Protein AF-A0A1Q4BZI1-F1 (afdb_monomer_lite)

Secondary structure (DSSP, 8-state):
-HHHH-GGG-GGG--HHHHHHHHHHHHHHHHHTT-HHHHHHHHTTPPEEEEEEEEEETTEEEEEEEEEEETTTEEEEEEPSPEEEE-TTSSEEEESS-EEEE-PBPPHHHHHHHHHHHHHTTS-S---------

Sequence (134 aa):
MLTKTFPFLDARNITPDFAARLQMLADDCAKLAHDDAFVTDRLTTAPVLDLYVPLVTPIGLHLVGQVTGHPRLGSRTIVTSQLWFADPGGMWVRTLSRFYALGRPGDDHDRILTSAMMTFDERDDDDGWPENGD

pLDDT: mean 83.99, std 17.25, range [37.78, 97.75]

Radius of gyration: 18.67 Å; chains: 1; bounding box: 47×36×59 Å

Foldseek 3Di:
DVCVVPVVPDPVPDDPVLVVLQVVVVVVVVCVVPDPVVVVVQAVQAWAFEQWDWAQDPQGIWIWGWTDNDPPPHTDTDIAAHWDDADPVRQWTDHSHGIYGYDYHHDVVVHVVSVVVVVVVPDDPDDPDDPDDD

Structure (mmCIF, N/CA/C/O backbone):
data_AF-A0A1Q4BZI1-F1
#
_entry.id   AF-A0A1Q4BZI1-F1
#
loop_
_atom_site.group_PDB
_atom_site.id
_atom_site.type_symbol
_atom_site.label_atom_id
_atom_site.label_alt_id
_atom_site.label_comp_id
_atom_site.label_asym_id
_atom_site.label_entity_id
_atom_site.label_seq_id
_atom_site.pdbx_PDB_ins_code
_atom_site.Cartn_x
_atom_site.Cartn_y
_atom_site.Cartn_z
_atom_site.occupancy
_atom_site.B_iso_or_equiv
_atom_site.auth_seq_id
_atom_site.auth_comp_id
_atom_site.auth_asym_id
_atom_site.auth_atom_id
_atom_site.pdbx_PDB_model_num
ATOM 1 N N . MET A 1 1 ? 14.581 19.869 -15.071 1.00 81.19 1 MET A N 1
ATOM 2 C CA . MET A 1 1 ? 13.272 20.347 -14.562 1.00 81.19 1 MET A CA 1
ATOM 3 C C . MET A 1 1 ? 12.651 19.197 -13.794 1.00 81.19 1 MET A C 1
ATOM 5 O O . MET A 1 1 ? 12.537 18.128 -14.374 1.00 81.19 1 MET A O 1
ATOM 9 N N . LEU A 1 2 ? 12.319 19.392 -12.516 1.00 88.75 2 LEU A N 1
ATOM 10 C CA . LEU A 1 2 ? 11.980 18.311 -11.578 1.00 88.75 2 LEU A CA 1
ATOM 11 C C . LEU A 1 2 ? 10.877 17.367 -12.094 1.00 88.75 2 LEU A C 1
ATOM 13 O O . LEU A 1 2 ? 11.033 16.155 -12.041 1.00 88.75 2 LEU A O 1
ATOM 17 N N . THR A 1 3 ? 9.818 17.913 -12.693 1.00 91.88 3 THR A N 1
ATOM 18 C CA . THR A 1 3 ? 8.693 17.138 -13.244 1.00 91.88 3 THR A CA 1
ATOM 19 C C . THR A 1 3 ? 9.015 16.368 -14.530 1.00 91.88 3 THR A C 1
ATOM 21 O O . THR A 1 3 ? 8.225 15.524 -14.932 1.00 91.88 3 THR A O 1
ATOM 24 N N . LYS A 1 4 ? 10.162 16.619 -15.184 1.00 87.12 4 LYS A N 1
ATOM 25 C CA . LYS A 1 4 ? 10.635 15.789 -16.310 1.00 87.12 4 LYS A CA 1
ATOM 26 C C . LYS A 1 4 ? 11.278 14.494 -15.816 1.00 87.12 4 LYS A C 1
ATOM 28 O O . LYS A 1 4 ? 11.054 13.450 -16.406 1.00 87.12 4 LYS A O 1
ATOM 33 N N . THR A 1 5 ? 12.056 14.583 -14.739 1.00 88.06 5 THR A N 1
ATOM 34 C CA . THR A 1 5 ? 12.703 13.429 -14.095 1.00 88.06 5 THR A CA 1
ATOM 35 C C . THR A 1 5 ? 11.707 12.641 -13.244 1.00 88.06 5 THR A C 1
ATOM 37 O O . THR A 1 5 ? 11.798 11.425 -13.150 1.00 88.06 5 THR A O 1
ATOM 40 N N . PHE A 1 6 ? 10.710 13.324 -12.673 1.00 87.88 6 PHE A N 1
ATOM 41 C CA . PHE A 1 6 ? 9.687 12.727 -11.817 1.00 87.88 6 PHE A CA 1
ATOM 42 C C . PHE A 1 6 ? 8.279 13.113 -12.297 1.00 87.88 6 PHE A C 1
ATOM 44 O O . PHE A 1 6 ? 7.650 14.008 -11.722 1.00 87.88 6 PHE A O 1
ATOM 51 N N . PRO A 1 7 ? 7.754 12.461 -13.353 1.00 85.38 7 PRO A N 1
ATOM 52 C CA . PRO A 1 7 ? 6.462 12.816 -13.951 1.00 85.38 7 PRO A CA 1
ATOM 53 C C . PRO A 1 7 ? 5.271 12.723 -12.991 1.00 85.38 7 PRO A C 1
ATOM 55 O O . PRO A 1 7 ? 4.271 13.416 -13.173 1.00 85.38 7 PRO A O 1
ATOM 58 N N . PHE A 1 8 ? 5.372 11.908 -11.939 1.00 84.75 8 PHE A N 1
ATOM 59 C CA . PHE A 1 8 ? 4.343 11.798 -10.901 1.00 84.75 8 PHE A CA 1
ATOM 60 C C . PHE A 1 8 ? 4.164 13.085 -10.074 1.00 84.75 8 PHE A C 1
ATOM 62 O O . PHE A 1 8 ? 3.134 13.242 -9.425 1.00 84.75 8 PHE A O 1
ATOM 69 N N . LEU A 1 9 ? 5.132 14.011 -10.103 1.00 88.50 9 LEU A N 1
ATOM 70 C CA . LEU A 1 9 ? 5.029 15.329 -9.462 1.00 88.50 9 LEU A CA 1
ATOM 71 C C . LEU A 1 9 ? 4.324 16.372 -10.339 1.00 88.50 9 LEU A C 1
ATOM 73 O O . LEU A 1 9 ? 4.065 17.486 -9.886 1.00 88.50 9 LEU A O 1
ATOM 77 N N . ASP A 1 10 ? 4.055 16.063 -11.607 1.00 91.50 10 ASP A N 1
ATOM 78 C CA . ASP A 1 10 ? 3.397 17.005 -12.503 1.00 91.50 10 ASP A CA 1
ATOM 79 C C . ASP A 1 10 ? 1.911 17.128 -12.152 1.00 91.50 10 ASP A C 1
ATOM 81 O O . ASP A 1 10 ? 1.134 16.189 -12.328 1.00 91.50 10 ASP A O 1
ATOM 85 N N . ALA A 1 11 ? 1.495 18.313 -11.699 1.00 91.50 11 ALA A N 1
ATOM 86 C CA . ALA A 1 11 ? 0.109 18.584 -11.324 1.00 91.50 11 ALA A CA 1
ATOM 87 C C . ALA A 1 11 ? -0.888 18.349 -12.474 1.00 91.50 11 ALA A C 1
ATOM 89 O O . ALA A 1 11 ? -2.066 18.101 -12.228 1.00 91.50 11 ALA A O 1
ATOM 90 N N . ARG A 1 12 ? -0.431 18.372 -13.733 1.00 91.88 12 ARG A N 1
ATOM 91 C CA . ARG A 1 12 ? -1.268 18.061 -14.902 1.00 91.88 12 ARG A CA 1
ATOM 92 C C . ARG A 1 12 ? -1.675 16.587 -14.970 1.00 91.88 12 ARG A C 1
ATOM 94 O O . ARG A 1 12 ? -2.655 16.269 -15.634 1.00 91.88 12 ARG A O 1
ATOM 101 N N . ASN A 1 13 ? -0.962 15.707 -14.267 1.00 87.69 13 ASN A N 1
ATOM 102 C CA . ASN A 1 13 ? -1.288 14.285 -14.156 1.00 87.69 13 ASN A CA 1
ATOM 103 C C . ASN A 1 13 ? -2.289 13.991 -13.024 1.00 87.69 13 ASN A C 1
ATOM 105 O O . ASN A 1 13 ? -2.695 12.841 -12.847 1.00 87.69 13 ASN A O 1
ATOM 109 N N . ILE A 1 14 ? -2.716 15.005 -12.260 1.00 90.69 14 ILE A N 1
ATOM 110 C CA . ILE A 1 14 ? -3.745 14.845 -11.230 1.00 90.69 14 ILE A CA 1
ATOM 111 C C . ILE A 1 14 ? -5.102 14.696 -11.918 1.00 90.69 14 ILE A C 1
ATOM 113 O O . ILE A 1 14 ? -5.651 15.642 -12.480 1.00 90.69 14 ILE A O 1
ATOM 117 N N . THR A 1 15 ? -5.657 13.490 -11.850 1.00 93.31 15 THR A N 1
ATOM 118 C CA . THR A 1 15 ? -6.978 13.174 -12.399 1.00 93.31 15 THR A CA 1
ATOM 119 C C . THR A 1 15 ? -8.045 13.147 -11.298 1.00 93.31 15 THR A C 1
ATOM 121 O O . THR A 1 15 ? -7.719 12.915 -10.129 1.00 93.31 15 THR A O 1
ATOM 124 N N . PRO A 1 16 ? -9.339 13.313 -11.639 1.00 95.12 16 PRO A N 1
ATOM 125 C CA . PRO A 1 16 ? -10.426 13.160 -10.670 1.00 95.12 16 PRO A CA 1
ATOM 126 C C . PRO A 1 16 ? -10.439 11.789 -9.975 1.00 95.12 16 PRO A C 1
ATOM 128 O O . PRO A 1 16 ? -10.708 11.707 -8.781 1.00 95.12 16 PRO A O 1
ATOM 131 N N . ASP A 1 17 ? -10.098 10.716 -10.696 1.00 93.44 17 ASP A N 1
ATOM 132 C CA . ASP A 1 17 ? -10.007 9.357 -10.142 1.00 93.44 17 ASP A CA 1
ATOM 133 C C . ASP A 1 17 ? -8.839 9.218 -9.149 1.00 93.44 17 ASP A C 1
ATOM 135 O O . ASP A 1 17 ? -8.984 8.582 -8.105 1.00 93.44 17 ASP A O 1
ATOM 139 N N . PHE A 1 18 ? -7.702 9.870 -9.413 1.00 91.81 18 PHE A N 1
ATOM 140 C CA . PHE A 1 18 ? -6.595 9.925 -8.458 1.00 91.81 18 PHE A CA 1
ATOM 141 C C . PHE A 1 18 ? -6.983 10.682 -7.180 1.00 91.81 18 PHE A C 1
ATOM 143 O O . PHE A 1 18 ? -6.775 10.170 -6.079 1.00 91.81 18 PHE A O 1
ATOM 150 N N . ALA A 1 19 ? -7.619 11.850 -7.315 1.00 93.94 19 ALA A N 1
ATOM 151 C CA . ALA A 1 19 ? -8.113 12.627 -6.179 1.00 93.94 19 ALA A CA 1
ATOM 152 C C . ALA A 1 19 ? -9.151 11.849 -5.349 1.00 93.94 19 ALA A C 1
ATOM 154 O O . ALA A 1 19 ? -9.068 11.823 -4.122 1.00 93.94 19 ALA A O 1
ATOM 155 N N . ALA A 1 20 ? -10.078 11.145 -6.004 1.00 95.69 20 ALA A N 1
ATOM 156 C CA . ALA A 1 20 ? -11.066 10.309 -5.326 1.00 95.69 20 ALA A CA 1
ATOM 157 C C . ALA A 1 20 ? -10.409 9.188 -4.503 1.00 95.69 20 ALA A C 1
ATOM 159 O O . ALA A 1 20 ? -10.810 8.936 -3.368 1.00 95.69 20 ALA A O 1
ATOM 160 N N . ARG A 1 21 ? -9.359 8.544 -5.027 1.00 95.12 21 ARG A N 1
ATOM 161 C CA . ARG A 1 21 ? -8.618 7.508 -4.286 1.00 95.12 21 ARG A CA 1
ATOM 162 C C . ARG A 1 21 ? -7.872 8.066 -3.078 1.00 95.12 21 ARG A C 1
ATOM 164 O O . ARG A 1 21 ? -7.819 7.392 -2.054 1.00 95.12 21 ARG A O 1
ATOM 171 N N . LEU A 1 22 ? -7.324 9.278 -3.180 1.00 95.38 22 LEU A N 1
ATOM 172 C CA . LEU A 1 22 ? -6.711 9.967 -2.040 1.00 95.38 22 LEU A CA 1
ATOM 173 C C . LEU A 1 22 ? -7.746 10.284 -0.956 1.00 95.38 22 LEU A C 1
ATOM 175 O O . LEU A 1 22 ? -7.473 10.053 0.218 1.00 95.38 22 LEU A O 1
ATOM 179 N N . GLN A 1 23 ? -8.945 10.730 -1.339 1.00 96.94 23 GLN A N 1
ATOM 180 C CA . GLN A 1 23 ? -10.031 10.949 -0.382 1.00 96.94 23 GLN A CA 1
ATOM 181 C C . GLN A 1 23 ? -10.437 9.641 0.309 1.00 96.94 23 GLN A C 1
ATOM 183 O O . GLN A 1 23 ? -10.506 9.593 1.531 1.00 96.94 23 GLN A O 1
ATOM 188 N N . MET A 1 24 ? -10.607 8.551 -0.448 1.00 95.75 24 MET A N 1
ATOM 189 C CA . MET A 1 24 ? -10.901 7.234 0.132 1.00 95.75 24 MET A CA 1
ATOM 190 C C . MET A 1 24 ? -9.808 6.765 1.099 1.00 95.75 24 MET A C 1
ATOM 192 O O . MET A 1 24 ? -10.110 6.162 2.123 1.00 95.75 24 MET A O 1
ATOM 196 N N . LEU A 1 25 ? -8.537 7.023 0.783 1.00 96.44 25 LEU A N 1
ATOM 197 C CA . LEU A 1 25 ? -7.425 6.703 1.676 1.00 96.44 25 LEU A CA 1
ATOM 198 C C . LEU A 1 25 ? -7.490 7.519 2.976 1.00 96.44 25 LEU A C 1
ATOM 200 O O . LEU A 1 25 ? -7.254 6.966 4.049 1.00 96.44 25 LEU A O 1
ATOM 204 N N . ALA A 1 26 ? -7.814 8.810 2.888 1.00 96.12 26 ALA A N 1
ATOM 205 C CA . ALA A 1 26 ? -7.988 9.669 4.056 1.00 96.12 26 ALA A CA 1
ATOM 206 C C . ALA A 1 26 ? -9.169 9.210 4.930 1.00 96.12 26 ALA A C 1
ATOM 208 O O . ALA A 1 26 ? -9.038 9.138 6.151 1.00 96.12 26 ALA A O 1
ATOM 209 N N . ASP A 1 27 ? -10.285 8.825 4.311 1.00 95.12 27 ASP A N 1
ATOM 210 C CA . ASP A 1 27 ? -11.456 8.298 5.017 1.00 95.12 27 ASP A CA 1
ATOM 211 C C . ASP A 1 27 ? -11.141 6.963 5.713 1.00 95.12 27 ASP A C 1
ATOM 213 O O . ASP A 1 27 ? -11.547 6.742 6.855 1.00 95.12 27 ASP A O 1
ATOM 217 N N . ASP A 1 28 ? -10.395 6.076 5.046 1.00 94.69 28 ASP A N 1
ATOM 218 C CA . ASP A 1 28 ? -9.926 4.821 5.637 1.00 94.69 28 ASP A CA 1
ATOM 219 C C . ASP A 1 28 ? -8.991 5.091 6.831 1.00 94.69 28 ASP A C 1
ATOM 221 O O . ASP A 1 28 ? -9.131 4.446 7.866 1.00 94.69 28 ASP A O 1
ATOM 225 N N . CYS A 1 29 ? -8.085 6.073 6.728 1.00 93.19 29 CYS A N 1
ATOM 226 C CA . CYS A 1 29 ? -7.197 6.495 7.821 1.00 93.19 29 CYS A CA 1
ATOM 227 C C . CYS A 1 29 ? -7.984 6.957 9.057 1.00 93.19 29 CYS A C 1
ATOM 229 O O . CYS A 1 29 ? -7.699 6.537 10.178 1.00 93.19 29 CYS A O 1
ATOM 231 N N . ALA A 1 30 ? -9.023 7.772 8.851 1.00 93.56 30 ALA A N 1
ATOM 232 C CA . ALA A 1 30 ? -9.875 8.241 9.938 1.00 93.56 30 ALA A CA 1
ATOM 233 C C . ALA A 1 30 ? -10.613 7.087 10.640 1.00 93.56 30 ALA A C 1
ATOM 235 O O . ALA A 1 30 ? -10.764 7.112 11.861 1.00 93.56 30 ALA A O 1
ATOM 236 N N . LYS A 1 31 ? -11.043 6.062 9.892 1.00 93.44 31 LYS A N 1
ATOM 237 C CA . LYS A 1 31 ? -11.714 4.874 10.450 1.00 93.44 31 LYS A CA 1
ATOM 238 C C . LYS A 1 31 ? -10.752 3.960 11.198 1.00 93.44 31 LYS A C 1
ATOM 240 O O . LYS A 1 31 ? -11.075 3.535 12.301 1.00 93.44 31 LYS A O 1
ATOM 245 N N . LEU A 1 32 ? -9.562 3.727 10.640 1.00 89.06 32 LEU A N 1
ATOM 246 C CA . LEU A 1 32 ? -8.507 2.922 11.266 1.00 89.06 32 LEU A CA 1
ATOM 247 C C . LEU A 1 32 ? -8.155 3.406 12.676 1.00 89.06 32 LEU A C 1
ATOM 249 O O . LEU A 1 32 ? -7.856 2.596 13.541 1.00 89.06 32 LEU A O 1
ATOM 253 N N . ALA A 1 33 ? -8.215 4.714 12.927 1.00 82.00 33 ALA A N 1
ATOM 254 C CA . ALA A 1 33 ? -7.918 5.272 14.244 1.00 82.00 33 ALA A CA 1
ATOM 255 C C . ALA A 1 33 ? -8.975 4.958 15.325 1.00 82.00 33 ALA A C 1
ATOM 257 O O . ALA A 1 33 ? -8.724 5.219 16.500 1.00 82.00 33 ALA A O 1
ATOM 258 N N . HIS A 1 34 ? -10.151 4.442 14.950 1.00 84.69 34 HIS A N 1
ATOM 259 C CA . HIS A 1 34 ? -11.303 4.331 15.850 1.00 84.69 34 HIS A CA 1
ATOM 260 C C . HIS A 1 34 ? -12.009 2.965 15.824 1.00 84.69 34 HIS A C 1
ATOM 262 O O . HIS A 1 34 ? -12.821 2.713 16.713 1.00 84.69 34 HIS A O 1
ATOM 268 N N . ASP A 1 35 ? -11.749 2.108 14.829 1.00 85.94 35 ASP A N 1
ATOM 269 C CA . ASP A 1 35 ? -12.486 0.855 14.637 1.00 85.94 35 ASP A CA 1
ATOM 270 C C . ASP A 1 35 ? -11.648 -0.240 13.947 1.00 85.94 35 ASP A C 1
ATOM 272 O O . ASP A 1 35 ? -11.386 -0.185 12.744 1.00 85.94 35 ASP A O 1
ATOM 276 N N . ASP A 1 36 ? -11.288 -1.284 14.696 1.00 80.19 36 ASP A N 1
ATOM 277 C CA . ASP A 1 36 ? -10.580 -2.457 14.166 1.00 80.19 36 ASP A CA 1
ATOM 278 C C . ASP A 1 36 ? -11.497 -3.385 13.340 1.00 80.19 36 ASP A C 1
ATOM 280 O O . ASP A 1 36 ? -11.035 -4.114 12.451 1.00 80.19 36 ASP A O 1
ATOM 284 N N . ALA A 1 37 ? -12.815 -3.362 13.578 1.00 89.25 37 ALA A N 1
ATOM 285 C CA . ALA A 1 37 ? -13.769 -4.178 12.825 1.00 89.25 37 ALA A CA 1
ATOM 286 C C . ALA A 1 37 ? -13.861 -3.721 11.362 1.00 89.25 37 ALA A C 1
ATOM 288 O O . ALA A 1 37 ? -14.050 -4.549 10.466 1.00 89.25 37 ALA A O 1
ATOM 289 N N . PHE A 1 38 ? -13.637 -2.428 11.107 1.00 91.25 38 PHE A N 1
ATOM 290 C CA . PHE A 1 38 ? -13.530 -1.871 9.760 1.00 91.25 38 PHE A CA 1
ATOM 291 C C . PHE A 1 38 ? -12.483 -2.605 8.911 1.00 91.25 38 PHE A C 1
ATOM 293 O O . PHE A 1 38 ? -12.749 -2.946 7.757 1.00 91.25 38 PHE A O 1
ATOM 300 N N . VAL A 1 39 ? -11.304 -2.886 9.471 1.00 91.00 39 VAL A N 1
ATOM 301 C CA . VAL A 1 39 ? -10.250 -3.616 8.754 1.00 91.00 39 VAL A CA 1
ATOM 302 C C . VAL A 1 39 ? -10.698 -5.030 8.442 1.00 91.00 39 VAL A C 1
ATOM 304 O O . VAL A 1 39 ? -10.546 -5.488 7.311 1.00 91.00 39 VAL A O 1
ATOM 307 N N . THR A 1 40 ? -11.281 -5.708 9.429 1.00 92.00 40 THR A N 1
ATOM 308 C CA . THR A 1 40 ? -11.747 -7.088 9.273 1.00 92.00 40 THR A CA 1
ATOM 309 C C . THR A 1 40 ? -12.742 -7.204 8.117 1.00 92.00 40 THR A C 1
ATOM 311 O O . THR A 1 40 ? -12.577 -8.078 7.267 1.00 92.00 40 THR A O 1
ATOM 314 N N . ASP A 1 41 ? -13.702 -6.278 8.014 1.00 93.00 41 ASP A N 1
ATOM 315 C CA . ASP A 1 41 ? -14.635 -6.199 6.882 1.00 93.00 41 ASP A CA 1
ATOM 316 C C . ASP A 1 41 ? -13.899 -6.031 5.543 1.00 93.00 41 ASP A C 1
ATOM 318 O O . ASP A 1 41 ? -14.129 -6.792 4.599 1.00 93.00 41 ASP A O 1
ATOM 322 N N . ARG A 1 42 ? -12.936 -5.103 5.467 1.00 93.88 42 ARG A N 1
ATOM 323 C CA . ARG A 1 42 ? -12.146 -4.879 4.246 1.00 93.88 42 ARG A CA 1
ATOM 324 C C . ARG A 1 42 ? -11.348 -6.102 3.813 1.00 93.88 42 ARG A C 1
ATOM 326 O O . ARG A 1 42 ? -11.227 -6.335 2.609 1.00 93.88 42 ARG A O 1
ATOM 333 N N . LEU A 1 43 ? -10.828 -6.885 4.753 1.00 94.31 43 LEU A N 1
ATOM 334 C CA . LEU A 1 43 ? -10.029 -8.068 4.440 1.00 94.31 43 LEU A CA 1
ATOM 335 C C . LEU A 1 43 ? -10.848 -9.222 3.855 1.00 94.31 43 LEU A C 1
ATOM 337 O O . LEU A 1 43 ? -10.290 -10.014 3.102 1.00 94.31 43 LEU A O 1
ATOM 341 N N . THR A 1 44 ? -12.164 -9.284 4.089 1.00 93.44 44 THR A N 1
ATOM 342 C CA . THR A 1 44 ? -13.026 -10.342 3.517 1.00 93.44 44 THR A CA 1
ATOM 343 C C . THR A 1 44 ? -13.035 -10.366 1.986 1.00 93.44 44 THR A C 1
ATOM 345 O O . THR A 1 44 ? -13.240 -11.415 1.379 1.00 93.44 44 THR A O 1
ATOM 348 N N . THR A 1 45 ? -12.806 -9.211 1.357 1.00 92.06 45 THR A N 1
ATOM 349 C CA . THR A 1 45 ? -12.789 -9.042 -0.105 1.00 92.06 45 THR A CA 1
ATOM 350 C C . THR A 1 45 ? -11.416 -8.627 -0.634 1.00 92.06 45 THR A C 1
ATOM 352 O O . THR A 1 45 ? -11.254 -8.389 -1.835 1.00 92.06 45 THR A O 1
ATOM 355 N N . ALA A 1 46 ? -10.419 -8.521 0.248 1.00 95.69 46 ALA A N 1
ATOM 356 C CA . ALA A 1 46 ? -9.083 -8.099 -0.127 1.00 95.69 46 ALA A CA 1
ATOM 357 C C . ALA A 1 46 ? -8.365 -9.208 -0.914 1.00 95.69 46 ALA A C 1
ATOM 359 O O . ALA A 1 46 ? -8.423 -10.378 -0.533 1.00 95.69 46 ALA A O 1
ATOM 360 N N . PRO A 1 47 ? -7.629 -8.861 -1.984 1.00 96.56 47 PRO A N 1
ATOM 361 C CA . PRO A 1 47 ? -6.701 -9.794 -2.603 1.00 96.56 47 PRO A CA 1
ATOM 362 C C . PRO A 1 47 ? -5.631 -10.228 -1.596 1.00 96.56 47 PRO A C 1
ATOM 364 O O . PRO A 1 47 ? -5.152 -9.410 -0.804 1.00 96.56 47 PRO A O 1
ATOM 367 N N . VAL A 1 48 ? -5.218 -11.491 -1.670 1.00 97.75 48 VAL A N 1
ATOM 368 C CA . VAL A 1 48 ? -4.104 -12.007 -0.864 1.00 97.75 48 VAL A CA 1
ATOM 369 C C . VAL A 1 48 ? -2.808 -11.778 -1.628 1.00 97.75 48 VAL A C 1
ATOM 371 O O . VAL A 1 48 ? -2.739 -12.107 -2.812 1.00 97.75 48 VAL A O 1
ATOM 374 N N . LEU A 1 49 ? -1.797 -11.221 -0.965 1.00 97.50 49 LEU A N 1
ATOM 375 C CA . LEU A 1 49 ? -0.442 -11.069 -1.483 1.00 97.50 49 LEU A CA 1
ATOM 376 C C . LEU A 1 49 ? 0.496 -12.013 -0.722 1.00 97.50 49 LEU A C 1
ATOM 378 O O . LEU A 1 49 ? 0.770 -11.808 0.459 1.00 97.50 49 LEU A O 1
ATOM 382 N N . ASP A 1 50 ? 0.960 -13.054 -1.401 1.00 96.00 50 ASP A N 1
ATOM 383 C CA . ASP A 1 50 ? 1.838 -14.097 -0.867 1.00 96.00 50 ASP A CA 1
ATOM 384 C C . ASP A 1 50 ? 3.257 -13.952 -1.437 1.00 96.00 50 ASP A C 1
ATOM 386 O O . ASP A 1 50 ? 3.454 -13.313 -2.476 1.00 96.00 50 ASP A O 1
ATOM 390 N N . LEU A 1 51 ? 4.238 -14.544 -0.758 1.00 95.06 51 LEU A N 1
ATOM 391 C CA . LEU A 1 51 ? 5.667 -14.477 -1.091 1.00 95.06 51 LEU A CA 1
ATOM 392 C C . LEU A 1 51 ? 6.137 -13.039 -1.350 1.00 95.06 51 LEU A C 1
ATOM 394 O O . LEU A 1 51 ? 6.787 -12.744 -2.352 1.00 95.06 51 LEU A O 1
ATOM 398 N N . TYR A 1 52 ? 5.717 -12.118 -0.482 1.00 94.69 52 TYR A N 1
ATOM 399 C CA . TYR A 1 52 ? 5.940 -10.697 -0.708 1.00 94.69 52 TYR A CA 1
ATOM 400 C C . TYR A 1 52 ? 7.291 -10.221 -0.169 1.00 94.69 52 TYR A C 1
ATOM 402 O O . TYR A 1 52 ? 7.728 -10.632 0.908 1.00 94.69 52 TYR A O 1
ATOM 410 N N . VAL A 1 53 ? 7.912 -9.278 -0.876 1.00 93.94 53 VAL A N 1
ATOM 411 C CA . VAL A 1 53 ? 9.156 -8.609 -0.473 1.00 93.94 53 VAL A CA 1
ATOM 412 C C . VAL A 1 53 ? 9.056 -7.089 -0.641 1.00 93.94 53 VAL A C 1
ATOM 414 O O . VAL A 1 53 ? 8.378 -6.613 -1.558 1.00 93.94 53 VAL A O 1
ATOM 417 N N . PRO A 1 54 ? 9.694 -6.296 0.243 1.00 93.25 54 PRO A N 1
ATOM 418 C CA . PRO A 1 54 ? 9.668 -4.839 0.157 1.00 93.25 54 PRO A CA 1
ATOM 419 C C . PRO A 1 54 ? 10.542 -4.309 -0.987 1.00 93.25 54 PRO A C 1
ATOM 421 O O . PRO A 1 54 ? 11.697 -4.703 -1.126 1.00 93.25 54 PRO A O 1
ATOM 424 N N . LEU A 1 55 ? 10.007 -3.347 -1.741 1.00 90.75 55 LEU A N 1
ATOM 425 C CA . LEU A 1 55 ? 10.682 -2.614 -2.817 1.00 90.75 55 LEU A CA 1
ATOM 426 C C . LEU A 1 55 ? 10.614 -1.111 -2.515 1.00 90.75 55 LEU A C 1
ATOM 428 O O . LEU A 1 55 ? 9.528 -0.532 -2.498 1.00 90.75 55 LEU A O 1
ATOM 432 N N . VAL A 1 56 ? 11.759 -0.470 -2.268 1.00 89.75 56 VAL A N 1
ATOM 433 C CA . VAL A 1 56 ? 11.839 0.978 -2.000 1.00 89.75 56 VAL A CA 1
ATOM 434 C C . VAL A 1 56 ? 12.214 1.709 -3.278 1.00 89.75 56 VAL A C 1
ATOM 436 O O . VAL A 1 56 ? 13.308 1.512 -3.787 1.00 89.75 56 VAL A O 1
ATOM 439 N N . THR A 1 57 ? 11.326 2.567 -3.768 1.00 87.38 57 THR A N 1
ATOM 440 C CA . THR A 1 57 ? 11.508 3.387 -4.974 1.00 87.38 57 THR A CA 1
ATOM 441 C C . THR A 1 57 ? 11.574 4.878 -4.601 1.00 87.38 57 THR A C 1
ATOM 443 O O . THR A 1 57 ? 11.197 5.243 -3.481 1.00 87.38 57 THR A O 1
ATOM 446 N N . PRO A 1 58 ? 11.935 5.782 -5.533 1.00 84.62 58 PRO A N 1
ATOM 447 C CA . PRO A 1 58 ? 11.822 7.226 -5.307 1.00 84.62 58 PRO A CA 1
ATOM 448 C C . PRO A 1 58 ? 10.403 7.717 -4.965 1.00 84.62 58 PRO A C 1
ATOM 450 O O . PRO A 1 58 ? 10.261 8.790 -4.382 1.00 84.62 58 PRO A O 1
ATOM 453 N N . ILE A 1 59 ? 9.353 6.956 -5.310 1.00 85.50 59 ILE A N 1
ATOM 454 C CA . ILE A 1 59 ? 7.955 7.293 -4.986 1.00 85.50 59 ILE A CA 1
ATOM 455 C C . ILE A 1 59 ? 7.475 6.689 -3.659 1.00 85.50 59 ILE A C 1
ATOM 457 O O . ILE A 1 59 ? 6.392 7.041 -3.198 1.00 85.50 59 ILE A O 1
ATOM 461 N N . GLY A 1 60 ? 8.259 5.810 -3.025 1.00 90.06 60 GLY A N 1
ATOM 462 C CA . GLY A 1 60 ? 7.961 5.246 -1.709 1.00 90.06 60 GLY A CA 1
ATOM 463 C C . GLY A 1 60 ? 8.183 3.738 -1.605 1.00 90.06 60 GLY A C 1
ATOM 464 O O . GLY A 1 60 ? 8.871 3.126 -2.419 1.00 90.06 60 GLY A O 1
ATOM 465 N N . LEU A 1 61 ? 7.603 3.135 -0.564 1.00 94.31 61 LEU A N 1
ATOM 466 C CA . LEU A 1 61 ? 7.673 1.696 -0.305 1.00 94.31 61 LEU A CA 1
ATOM 467 C C . LEU A 1 61 ? 6.546 0.953 -1.033 1.00 94.31 61 LEU A C 1
ATOM 469 O O . LEU A 1 61 ? 5.391 1.366 -0.978 1.00 94.31 61 LEU A O 1
ATOM 473 N N . HIS A 1 62 ? 6.882 -0.165 -1.666 1.00 94.88 62 HIS A N 1
ATOM 474 C CA . HIS A 1 62 ? 5.988 -1.074 -2.382 1.00 94.88 62 HIS A CA 1
ATOM 475 C C . HIS A 1 62 ? 6.225 -2.510 -1.916 1.00 94.88 62 HIS A C 1
ATOM 477 O O . HIS A 1 62 ? 7.225 -2.792 -1.254 1.00 94.88 62 HIS A O 1
ATOM 483 N N . LEU A 1 63 ? 5.340 -3.425 -2.315 1.00 95.06 63 LEU A N 1
ATOM 484 C CA . LEU A 1 63 ? 5.588 -4.860 -2.239 1.00 95.06 63 LEU A CA 1
ATOM 485 C C . LEU A 1 63 ? 5.615 -5.472 -3.636 1.00 95.06 63 LEU A C 1
ATOM 487 O O . LEU A 1 63 ? 4.771 -5.154 -4.477 1.00 95.06 63 LEU A O 1
ATOM 491 N N . VAL A 1 64 ? 6.555 -6.383 -3.854 1.00 94.81 64 VAL A N 1
ATOM 492 C CA . VAL A 1 64 ? 6.525 -7.334 -4.969 1.00 94.81 64 VAL A CA 1
ATOM 493 C C . VAL A 1 64 ? 6.066 -8.667 -4.412 1.00 94.81 64 VAL A C 1
ATOM 495 O O . VAL A 1 64 ? 6.557 -9.067 -3.366 1.00 94.81 64 VAL A O 1
ATOM 498 N N . GLY A 1 65 ? 5.123 -9.342 -5.061 1.00 94.31 65 GLY A N 1
ATOM 499 C CA . GLY A 1 65 ? 4.643 -10.640 -4.586 1.00 94.31 65 GLY A CA 1
ATOM 500 C C . GLY A 1 65 ? 3.586 -11.256 -5.489 1.00 94.31 65 GLY A C 1
ATOM 501 O O . GLY A 1 65 ? 3.162 -10.657 -6.482 1.00 94.31 65 GLY A O 1
ATOM 502 N N . GLN A 1 66 ? 3.149 -12.461 -5.143 1.00 95.88 66 GLN A N 1
ATOM 503 C CA . GLN A 1 66 ? 2.108 -13.193 -5.855 1.00 95.88 66 GLN A CA 1
ATOM 504 C C . GLN A 1 66 ? 0.734 -12.792 -5.326 1.00 95.88 66 GLN A C 1
ATOM 506 O O . GLN A 1 66 ? 0.377 -13.102 -4.192 1.00 95.88 66 GLN A O 1
ATOM 511 N N . VAL A 1 67 ? -0.058 -12.105 -6.149 1.00 96.31 67 VAL A N 1
ATOM 512 C CA . VAL A 1 67 ? -1.442 -11.790 -5.796 1.00 96.31 67 VAL A CA 1
ATOM 513 C C . VAL A 1 67 ? -2.367 -12.933 -6.194 1.00 96.31 67 VAL A C 1
ATOM 515 O O . VAL A 1 67 ? -2.190 -13.527 -7.256 1.00 96.31 67 VAL A O 1
ATOM 518 N N . THR A 1 68 ? -3.394 -13.189 -5.389 1.00 95.56 68 THR A N 1
ATOM 519 C CA . T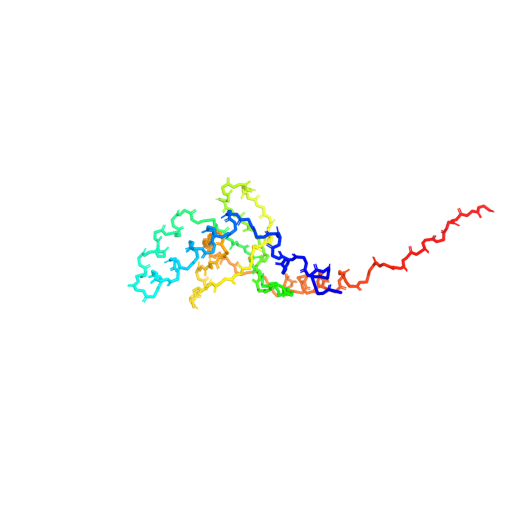HR A 1 68 ? -4.556 -14.015 -5.743 1.00 95.56 68 THR A CA 1
ATOM 520 C C . THR A 1 68 ? -5.854 -13.274 -5.422 1.00 95.56 68 THR A C 1
ATOM 522 O O . THR A 1 68 ? -5.893 -12.399 -4.554 1.00 95.56 68 THR A O 1
ATOM 525 N N . GLY A 1 69 ? -6.924 -13.564 -6.170 1.00 90.25 69 GLY A N 1
ATOM 526 C CA . GLY A 1 69 ? -8.222 -12.901 -5.982 1.00 90.25 69 GLY A CA 1
ATOM 527 C C . GLY A 1 69 ? -8.253 -11.429 -6.416 1.00 90.25 69 GLY A C 1
ATOM 528 O O . GLY A 1 69 ? -9.156 -10.690 -6.030 1.00 90.25 69 GLY A O 1
ATOM 529 N N . HIS A 1 70 ? -7.287 -10.962 -7.221 1.00 87.00 70 HIS A N 1
ATOM 530 C CA . HIS A 1 70 ? -7.281 -9.568 -7.659 1.00 87.00 70 HIS A CA 1
ATOM 531 C C . HIS A 1 70 ? -8.379 -9.315 -8.709 1.00 87.00 70 HIS A C 1
ATOM 533 O O . HIS A 1 70 ? -8.312 -9.880 -9.803 1.00 87.00 70 HIS A O 1
ATOM 539 N N . PRO A 1 71 ? -9.325 -8.382 -8.483 1.00 83.50 71 PRO A N 1
ATOM 540 C CA . PRO A 1 71 ? -10.532 -8.235 -9.309 1.00 83.50 71 PRO A CA 1
ATOM 541 C C . PRO A 1 71 ? -10.262 -7.835 -10.764 1.00 83.50 71 PRO A C 1
ATOM 543 O O . PRO A 1 71 ? -11.121 -7.999 -11.620 1.00 83.50 71 PRO A O 1
ATOM 546 N N . ARG A 1 72 ? -9.077 -7.280 -11.052 1.00 86.38 72 ARG A N 1
ATOM 547 C CA . ARG A 1 72 ? -8.664 -6.888 -12.412 1.00 86.38 72 ARG A CA 1
ATOM 548 C C . ARG A 1 72 ? -7.536 -7.730 -12.999 1.00 86.38 72 ARG A C 1
ATOM 550 O O . ARG A 1 72 ? -7.350 -7.715 -14.205 1.00 86.38 72 ARG A O 1
ATOM 557 N N . LEU A 1 73 ? -6.736 -8.375 -12.151 1.00 85.06 73 LEU A N 1
ATOM 558 C CA . LEU A 1 73 ? -5.471 -8.999 -12.569 1.00 85.06 73 LEU A CA 1
ATOM 559 C C . LEU A 1 73 ? -5.483 -10.520 -12.395 1.00 85.06 73 LEU A C 1
ATOM 561 O O . LEU A 1 73 ? -4.565 -11.175 -12.875 1.00 85.06 73 LEU A O 1
ATOM 565 N N . GLY A 1 74 ? -6.497 -11.074 -11.721 1.00 88.69 74 GLY A N 1
ATOM 566 C CA . GLY A 1 74 ? -6.538 -12.486 -11.368 1.00 88.69 74 GLY A CA 1
ATOM 567 C C . GLY A 1 74 ? -5.408 -12.847 -10.410 1.00 88.69 74 GLY A C 1
ATOM 568 O O . GLY A 1 74 ? -5.171 -12.131 -9.433 1.00 88.69 74 GLY A O 1
ATOM 569 N N . SER A 1 75 ? -4.722 -13.948 -10.709 1.00 93.31 75 SER A N 1
ATOM 570 C CA . SER A 1 75 ? -3.574 -14.421 -9.940 1.00 93.31 75 SER A CA 1
ATOM 571 C C . SER A 1 75 ? -2.288 -14.259 -10.743 1.00 93.31 75 SER A C 1
ATOM 573 O O . SER A 1 75 ? -2.186 -14.806 -11.841 1.00 93.31 75 SER A O 1
ATOM 575 N N . ARG A 1 76 ? -1.323 -13.493 -10.226 1.00 93.31 76 ARG A N 1
ATOM 576 C CA . ARG A 1 76 ? -0.021 -13.248 -10.875 1.00 93.31 76 ARG A CA 1
ATOM 577 C C . ARG A 1 76 ? 0.966 -12.574 -9.925 1.00 93.31 76 ARG A C 1
ATOM 579 O O . ARG A 1 76 ? 0.559 -11.989 -8.927 1.00 93.31 76 ARG A O 1
ATOM 586 N N . THR A 1 77 ? 2.244 -12.545 -10.287 1.00 93.50 77 THR A N 1
ATOM 587 C CA . THR A 1 77 ? 3.204 -11.642 -9.639 1.00 93.50 77 THR A CA 1
ATOM 588 C C . THR A 1 77 ? 2.895 -10.191 -10.014 1.00 93.50 77 THR A C 1
ATOM 590 O O . THR A 1 77 ? 2.667 -9.883 -11.192 1.00 93.50 77 THR A O 1
ATOM 593 N N . ILE A 1 78 ? 2.858 -9.309 -9.014 1.00 93.56 78 ILE A N 1
ATOM 594 C CA . ILE A 1 78 ? 2.639 -7.868 -9.166 1.00 93.56 78 ILE A CA 1
ATOM 595 C C . ILE A 1 78 ? 3.654 -7.073 -8.348 1.00 93.56 78 ILE A C 1
ATOM 597 O O . ILE A 1 78 ? 4.163 -7.554 -7.340 1.00 93.56 78 ILE A O 1
ATOM 601 N N . VAL A 1 79 ? 3.855 -5.821 -8.752 1.00 93.38 79 VAL A N 1
ATOM 602 C CA . VAL A 1 79 ? 4.350 -4.752 -7.881 1.00 93.38 79 VAL A CA 1
ATOM 603 C C . VAL A 1 79 ? 3.127 -3.952 -7.440 1.00 93.38 79 VAL A C 1
ATOM 605 O O . VAL A 1 79 ? 2.325 -3.527 -8.278 1.00 93.38 79 VAL A O 1
ATOM 608 N N . THR A 1 80 ? 2.927 -3.773 -6.138 1.00 94.25 80 THR A N 1
ATOM 609 C CA . THR A 1 80 ? 1.826 -2.944 -5.637 1.00 94.25 80 THR A CA 1
ATOM 610 C C . THR A 1 80 ? 2.074 -1.471 -5.964 1.00 94.25 80 THR A C 1
ATOM 612 O O . THR A 1 80 ? 3.204 -1.044 -6.184 1.0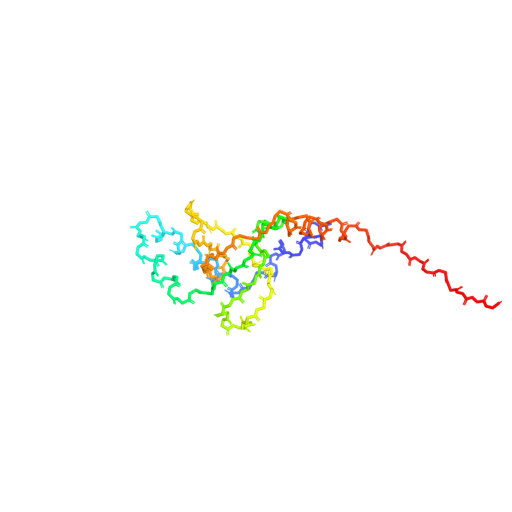0 94.25 80 THR A O 1
ATOM 615 N N . SER A 1 81 ? 1.037 -0.631 -5.914 1.00 91.38 81 SER A N 1
ATOM 616 C CA . SER A 1 81 ? 1.276 0.806 -5.713 1.00 91.38 81 SER A CA 1
ATOM 617 C C . SER A 1 81 ? 1.873 1.059 -4.320 1.00 91.38 81 SER A C 1
ATOM 619 O O . SER A 1 81 ? 1.869 0.152 -3.482 1.00 91.38 81 SER A O 1
ATOM 621 N N . GLN A 1 82 ? 2.311 2.295 -4.064 1.00 94.25 82 GLN A N 1
ATOM 622 C CA . GLN A 1 82 ? 2.875 2.713 -2.778 1.00 94.25 82 GLN A CA 1
ATOM 623 C C . GLN A 1 82 ? 1.999 2.262 -1.595 1.00 94.25 82 GLN A C 1
ATOM 625 O O . GLN A 1 82 ? 0.763 2.372 -1.643 1.00 94.25 82 GLN A O 1
ATOM 630 N N . LEU A 1 83 ? 2.656 1.749 -0.555 1.00 96.75 83 LEU A N 1
ATOM 631 C CA . LEU A 1 83 ? 2.070 1.425 0.740 1.00 96.75 83 LEU A CA 1
ATOM 632 C C . LEU A 1 83 ? 1.870 2.700 1.562 1.00 96.75 83 LEU A C 1
ATOM 634 O O . LEU A 1 83 ? 2.738 3.571 1.591 1.00 96.75 83 LEU A O 1
ATOM 638 N N . TRP A 1 84 ? 0.747 2.770 2.266 1.00 96.62 84 TRP A N 1
ATOM 639 C CA . TRP A 1 84 ? 0.391 3.893 3.133 1.00 96.62 84 TRP A CA 1
ATOM 640 C C . TRP A 1 84 ? 0.233 3.466 4.587 1.00 96.62 84 TRP A C 1
ATOM 642 O O . TRP A 1 84 ? 0.753 4.137 5.471 1.00 96.62 84 TRP A O 1
ATOM 652 N N . PHE A 1 85 ? -0.428 2.330 4.830 1.00 95.38 85 PHE A N 1
ATOM 653 C CA . PHE A 1 85 ? -0.612 1.772 6.172 1.00 95.38 85 PHE A CA 1
ATOM 654 C C . PHE A 1 85 ? -0.294 0.280 6.175 1.00 95.38 85 PHE A C 1
ATOM 656 O O . PHE A 1 85 ? -0.456 -0.396 5.157 1.00 95.38 85 PHE A O 1
ATOM 663 N N . ALA A 1 86 ? 0.144 -0.231 7.318 1.00 94.81 86 ALA A N 1
ATOM 664 C CA . ALA A 1 86 ? 0.433 -1.641 7.516 1.00 94.81 86 ALA A CA 1
ATOM 665 C C . ALA A 1 86 ? 0.052 -2.054 8.934 1.00 94.81 86 ALA A C 1
ATOM 667 O O . ALA A 1 86 ? 0.158 -1.260 9.871 1.00 94.81 86 ALA A O 1
ATOM 668 N N . ASP A 1 87 ? -0.362 -3.304 9.065 1.00 93.62 87 ASP A N 1
ATOM 669 C CA . ASP A 1 87 ? -0.596 -3.942 10.348 1.00 93.62 87 ASP A CA 1
ATOM 670 C C . ASP A 1 87 ? 0.722 -4.200 11.092 1.00 93.62 87 ASP A C 1
ATOM 672 O O . ASP A 1 87 ? 1.615 -4.830 10.514 1.00 93.62 87 ASP A O 1
ATOM 676 N N . PRO A 1 88 ? 0.858 -3.820 12.375 1.00 90.81 88 PRO A N 1
ATOM 677 C CA . PRO A 1 88 ? 2.006 -4.221 13.188 1.00 90.81 88 PRO A CA 1
ATOM 678 C C . PRO A 1 88 ? 2.159 -5.745 13.308 1.00 90.81 88 PRO A C 1
ATOM 680 O O . PRO A 1 88 ? 3.277 -6.233 13.463 1.00 90.81 88 PRO A O 1
ATOM 683 N N . GLY A 1 89 ? 1.053 -6.495 13.220 1.00 91.19 89 GLY A N 1
ATOM 684 C CA . GLY A 1 89 ? 1.044 -7.960 13.204 1.00 91.19 89 GLY A CA 1
ATOM 685 C C . GLY A 1 89 ? 1.430 -8.584 11.859 1.00 91.19 89 GLY A C 1
ATOM 686 O O . GLY A 1 89 ? 1.585 -9.801 11.779 1.00 91.19 89 GLY A O 1
ATOM 687 N N . GLY A 1 90 ? 1.611 -7.777 10.808 1.00 91.38 90 GLY A N 1
ATOM 688 C CA . GLY A 1 90 ? 1.980 -8.250 9.477 1.00 91.38 90 GLY A CA 1
ATOM 689 C C . GLY A 1 90 ? 0.847 -8.934 8.710 1.00 91.38 90 GLY A C 1
ATOM 690 O O . GLY A 1 90 ? 1.127 -9.634 7.745 1.00 91.38 90 GLY A O 1
ATOM 691 N N . MET A 1 91 ? -0.417 -8.740 9.100 1.00 94.81 91 MET A N 1
ATOM 692 C CA . MET A 1 91 ? -1.555 -9.422 8.469 1.00 94.81 91 MET A CA 1
ATOM 693 C C . MET A 1 91 ? -2.095 -8.711 7.228 1.00 94.81 91 MET A C 1
ATOM 695 O O . MET A 1 91 ? -2.759 -9.331 6.396 1.00 94.81 91 MET A O 1
ATOM 699 N N . TRP A 1 92 ? -1.858 -7.407 7.087 1.00 97.06 92 TRP A N 1
ATOM 700 C CA . TRP A 1 92 ? -2.384 -6.633 5.967 1.00 97.06 92 TRP A CA 1
ATOM 701 C C . TRP A 1 92 ? -1.576 -5.371 5.673 1.00 97.06 92 TRP A C 1
ATOM 703 O O . TRP A 1 92 ? -0.860 -4.838 6.523 1.00 97.06 92 TRP A O 1
ATOM 713 N N . VAL A 1 93 ? -1.749 -4.860 4.453 1.00 97.50 93 VAL A N 1
ATOM 714 C CA . VAL A 1 93 ? -1.281 -3.530 4.042 1.00 97.50 93 VAL A CA 1
ATOM 715 C C . VAL A 1 93 ? -2.367 -2.771 3.293 1.00 97.50 93 VAL A C 1
ATOM 717 O O . VAL A 1 93 ? -3.186 -3.353 2.580 1.00 97.50 93 VAL A O 1
ATOM 720 N N . ARG A 1 94 ? -2.356 -1.444 3.415 1.00 97.19 94 ARG A N 1
ATOM 721 C CA . ARG A 1 94 ? -3.187 -0.520 2.641 1.00 97.19 94 ARG A CA 1
ATOM 722 C C . ARG A 1 94 ? -2.313 0.218 1.638 1.00 97.19 94 ARG A C 1
ATOM 724 O O . ARG A 1 94 ? -1.387 0.935 2.005 1.00 97.19 94 ARG A O 1
ATOM 731 N N . 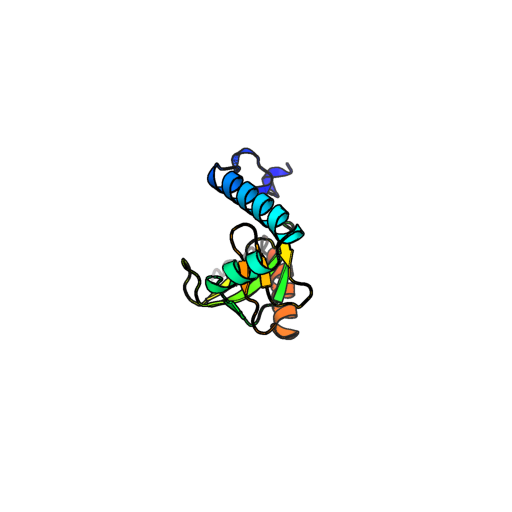THR A 1 95 ? -2.633 0.052 0.361 1.00 96.25 95 THR A N 1
ATOM 732 C CA . THR A 1 95 ? -2.054 0.836 -0.745 1.00 96.25 95 THR A CA 1
ATOM 733 C C . THR A 1 95 ? -2.869 2.105 -0.988 1.00 96.25 95 THR A C 1
ATOM 735 O O . THR A 1 95 ? -3.732 2.409 -0.177 1.00 96.25 95 THR A O 1
ATOM 738 N N . LEU A 1 96 ? -2.697 2.832 -2.100 1.00 94.38 96 LEU A N 1
ATOM 739 C CA . LEU A 1 96 ? -3.611 3.933 -2.442 1.00 94.38 96 LEU A CA 1
ATOM 740 C C . LEU A 1 96 ? -5.025 3.439 -2.794 1.00 94.38 96 LEU A C 1
ATOM 742 O O . LEU A 1 96 ? -6.017 4.061 -2.427 1.00 94.38 96 LEU A O 1
ATOM 746 N N . SER A 1 97 ? -5.157 2.290 -3.464 1.00 89.88 97 SER A N 1
ATOM 747 C CA . SER A 1 97 ? -6.454 1.865 -4.029 1.00 89.88 97 SER A CA 1
ATOM 748 C C . SER A 1 97 ? -7.154 0.722 -3.293 1.00 89.88 97 SER A C 1
ATOM 750 O O . SER A 1 97 ? -8.342 0.518 -3.522 1.00 89.88 97 SER A O 1
ATOM 752 N N . ARG A 1 98 ? -6.444 -0.066 -2.478 1.00 93.62 98 ARG A N 1
ATOM 753 C CA . ARG A 1 98 ? -7.030 -1.216 -1.771 1.00 93.62 98 ARG A CA 1
ATOM 754 C C . ARG A 1 98 ? -6.205 -1.697 -0.583 1.00 93.62 98 ARG A C 1
ATOM 756 O O . ARG A 1 98 ? -5.004 -1.414 -0.505 1.00 93.62 98 ARG A O 1
ATOM 763 N N . PHE A 1 99 ? -6.858 -2.486 0.262 1.00 96.56 99 PHE A N 1
ATOM 764 C CA . PHE A 1 99 ? -6.219 -3.395 1.207 1.00 96.56 99 PHE A CA 1
ATOM 765 C C . PHE A 1 99 ? -5.732 -4.662 0.494 1.00 96.56 99 PHE A C 1
ATOM 767 O O . PHE A 1 99 ? -6.352 -5.109 -0.474 1.00 96.56 99 PHE A O 1
ATOM 774 N N . TYR A 1 100 ? -4.636 -5.222 0.991 1.00 97.38 100 TYR A N 1
ATOM 775 C CA . TYR A 1 100 ? -4.173 -6.571 0.693 1.00 97.38 100 TYR A CA 1
ATOM 776 C C . TYR A 1 100 ? -4.061 -7.335 2.006 1.00 97.38 100 TYR A C 1
ATOM 778 O O . TYR A 1 100 ? -3.485 -6.811 2.962 1.00 97.38 100 TYR A O 1
ATOM 786 N N . ALA A 1 101 ? -4.575 -8.562 2.032 1.00 97.69 101 ALA A N 1
ATOM 787 C CA . ALA A 1 101 ? -4.242 -9.514 3.081 1.00 97.69 101 ALA A CA 1
ATOM 788 C C . ALA A 1 101 ? -2.848 -10.080 2.785 1.00 97.69 101 ALA A C 1
ATOM 790 O O . ALA A 1 101 ? -2.562 -10.457 1.647 1.00 97.69 101 ALA A O 1
ATOM 791 N N . LEU A 1 102 ? -1.970 -10.105 3.779 1.00 97.69 102 LEU A N 1
ATOM 792 C CA . LEU A 1 102 ? -0.622 -10.634 3.627 1.00 97.69 102 LEU A CA 1
ATOM 793 C C . LEU A 1 102 ? -0.612 -12.136 3.919 1.00 97.69 102 LEU A C 1
ATOM 795 O O . LEU A 1 102 ? -1.169 -12.599 4.913 1.00 97.69 102 LEU A O 1
ATOM 799 N N . GLY A 1 103 ? -0.006 -12.891 3.005 1.00 95.94 103 GLY A N 1
ATOM 800 C CA . GLY A 1 103 ? 0.293 -14.306 3.172 1.00 95.94 103 GLY A CA 1
ATOM 801 C C . GLY A 1 103 ? 1.661 -14.500 3.820 1.00 95.94 103 GLY A C 1
ATOM 802 O O . GLY A 1 103 ? 2.005 -13.861 4.811 1.00 95.94 103 GLY A O 1
ATOM 803 N N . ARG A 1 104 ? 2.470 -15.387 3.246 1.00 95.19 104 ARG A N 1
ATOM 804 C CA . ARG A 1 104 ? 3.842 -15.623 3.690 1.00 95.19 104 ARG A CA 1
ATOM 805 C C . ARG A 1 104 ? 4.753 -14.524 3.135 1.00 95.19 104 ARG A C 1
ATOM 807 O O . ARG A 1 104 ? 4.607 -14.152 1.969 1.00 95.19 104 ARG A O 1
ATOM 814 N N . PRO A 1 105 ? 5.711 -14.016 3.919 1.00 93.88 105 PRO A N 1
ATOM 815 C CA . PRO A 1 105 ? 6.785 -13.209 3.361 1.00 93.88 105 PRO A CA 1
ATOM 816 C C . PRO A 1 105 ? 7.637 -14.058 2.404 1.00 93.88 105 PRO A C 1
ATOM 818 O O . PRO A 1 105 ? 7.773 -15.270 2.595 1.00 93.88 105 PRO A O 1
ATOM 821 N N . GLY A 1 106 ? 8.185 -13.420 1.369 1.00 89.75 106 GLY A N 1
ATOM 822 C CA . GLY A 1 106 ? 9.215 -14.014 0.515 1.00 89.75 106 GLY A CA 1
ATOM 823 C C . GLY A 1 106 ? 10.524 -14.207 1.282 1.00 89.75 106 GLY A C 1
ATOM 824 O O . GLY A 1 106 ? 10.695 -13.685 2.388 1.00 89.75 106 GLY A O 1
ATOM 825 N N . ASP A 1 107 ? 11.442 -14.980 0.712 1.00 84.94 107 ASP A N 1
ATOM 826 C CA . ASP A 1 107 ? 12.731 -15.256 1.344 1.00 84.94 107 ASP A CA 1
ATOM 827 C C . ASP A 1 107 ? 13.749 -14.113 1.133 1.00 84.94 107 ASP A C 1
ATOM 829 O O . ASP A 1 107 ? 13.519 -13.147 0.400 1.00 84.94 107 ASP A O 1
ATOM 833 N N . ASP A 1 108 ? 14.899 -14.190 1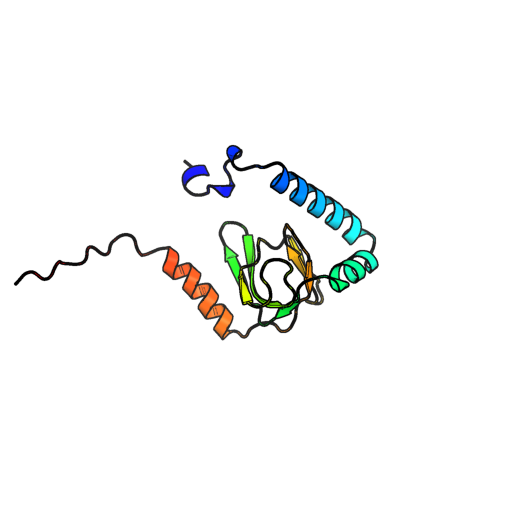.809 1.00 68.12 108 ASP A N 1
ATOM 834 C CA . ASP A 1 108 ? 15.962 -13.184 1.663 1.00 68.12 108 ASP A CA 1
ATOM 835 C C . ASP A 1 108 ? 16.574 -13.167 0.249 1.00 68.12 108 ASP A C 1
ATOM 837 O O . ASP A 1 108 ? 17.125 -12.147 -0.171 1.00 68.12 108 ASP A O 1
ATOM 841 N N . HIS A 1 109 ? 16.451 -14.256 -0.516 1.00 61.38 109 HIS A N 1
ATOM 842 C CA . HIS A 1 109 ? 16.926 -14.324 -1.896 1.00 61.38 109 HIS A CA 1
ATOM 843 C C . HIS A 1 109 ? 16.053 -13.462 -2.824 1.00 61.38 109 HIS A C 1
ATOM 845 O O . HIS A 1 109 ? 16.572 -12.707 -3.654 1.00 61.38 109 HIS A O 1
ATOM 851 N N . ASP A 1 110 ? 14.738 -13.470 -2.616 1.00 61.78 110 ASP A N 1
ATOM 852 C CA . ASP A 1 110 ? 13.787 -12.611 -3.322 1.00 61.78 110 ASP A CA 1
ATOM 853 C C . ASP A 1 110 ? 14.030 -11.116 -3.035 1.00 61.78 110 ASP A C 1
ATOM 855 O O . ASP A 1 110 ? 13.830 -10.256 -3.904 1.00 61.78 110 ASP A O 1
ATOM 859 N N . ARG A 1 111 ? 14.548 -10.779 -1.844 1.00 60.12 111 ARG A N 1
ATOM 860 C CA . ARG A 1 111 ? 14.958 -9.402 -1.503 1.00 60.12 111 ARG A CA 1
ATOM 861 C C . ARG A 1 111 ? 16.172 -8.953 -2.314 1.00 60.12 111 ARG A C 1
ATOM 863 O O . ARG A 1 111 ? 16.192 -7.817 -2.780 1.00 60.12 111 ARG A O 1
ATOM 870 N N . ILE A 1 112 ? 17.150 -9.835 -2.528 1.00 58.00 112 ILE A N 1
ATOM 871 C CA . ILE A 1 112 ? 18.341 -9.544 -3.343 1.00 58.00 112 ILE A CA 1
ATOM 872 C C . ILE A 1 112 ? 17.952 -9.313 -4.807 1.00 58.00 112 ILE A C 1
ATOM 874 O O . ILE A 1 112 ? 18.431 -8.357 -5.410 1.00 58.00 112 ILE A O 1
ATOM 878 N N . LEU A 1 113 ? 17.048 -10.123 -5.369 1.00 59.31 113 LEU A N 1
ATOM 879 C CA . LEU A 1 113 ? 16.534 -9.927 -6.735 1.00 59.31 113 LEU A CA 1
ATOM 880 C C . LEU A 1 113 ? 15.831 -8.572 -6.896 1.00 59.31 113 LEU A C 1
ATOM 882 O O . LEU A 1 113 ? 16.030 -7.867 -7.884 1.00 59.31 113 LEU A O 1
ATOM 886 N N . THR A 1 114 ? 15.066 -8.179 -5.882 1.00 58.47 114 THR A N 1
ATOM 887 C CA . THR A 1 114 ? 14.390 -6.880 -5.809 1.00 58.47 114 THR A CA 1
ATOM 888 C C . THR A 1 114 ? 15.395 -5.720 -5.756 1.00 58.47 114 THR A C 1
ATOM 890 O O . THR A 1 114 ? 15.227 -4.718 -6.450 1.00 58.47 114 THR A O 1
ATOM 893 N N . SER A 1 115 ? 16.478 -5.859 -4.986 1.00 56.75 115 SER A N 1
ATOM 894 C CA . SER A 1 115 ? 17.588 -4.895 -4.974 1.00 56.75 115 SER A CA 1
ATOM 895 C C . SER A 1 115 ? 18.363 -4.867 -6.293 1.00 56.75 115 SER A C 1
ATOM 897 O O . SER A 1 115 ? 18.763 -3.796 -6.735 1.00 56.75 115 SER A O 1
ATOM 899 N N . ALA A 1 116 ? 18.545 -6.013 -6.948 1.00 55.91 116 ALA A N 1
ATOM 900 C CA . ALA A 1 116 ? 19.243 -6.099 -8.224 1.00 55.91 116 ALA A CA 1
ATOM 901 C C . ALA A 1 116 ? 18.464 -5.375 -9.336 1.00 55.91 116 ALA A C 1
ATOM 903 O O . ALA A 1 116 ? 19.058 -4.604 -10.088 1.00 55.91 116 ALA A O 1
ATOM 904 N N . MET A 1 117 ? 17.132 -5.522 -9.378 1.00 56.84 117 MET A N 1
ATOM 905 C CA . MET A 1 117 ? 16.252 -4.755 -10.276 1.00 56.84 117 MET A CA 1
ATOM 906 C C . MET A 1 117 ? 16.405 -3.231 -10.122 1.00 56.84 117 MET A C 1
ATOM 908 O O . MET A 1 117 ? 16.263 -2.522 -11.110 1.00 56.84 117 MET A O 1
ATOM 912 N N . MET A 1 118 ? 16.747 -2.729 -8.929 1.00 52.06 118 MET A N 1
ATOM 913 C CA . MET A 1 118 ? 17.017 -1.299 -8.706 1.00 52.06 118 MET A CA 1
ATOM 914 C C . MET A 1 118 ? 18.347 -0.836 -9.309 1.00 52.06 118 MET A C 1
ATOM 916 O O . MET A 1 118 ? 18.466 0.307 -9.727 1.00 52.06 118 MET A O 1
ATOM 920 N N . THR A 1 119 ? 19.350 -1.713 -9.370 1.00 49.22 119 THR A N 1
ATOM 921 C CA . THR A 1 119 ? 20.665 -1.402 -9.957 1.00 49.22 119 THR A CA 1
ATOM 922 C C . THR A 1 119 ? 20.724 -1.533 -11.478 1.00 49.22 119 THR A C 1
ATOM 924 O O . THR A 1 119 ? 21.609 -0.935 -12.085 1.00 49.22 119 THR A O 1
ATOM 927 N N . PHE A 1 120 ? 19.823 -2.307 -12.094 1.00 41.06 120 PHE A N 1
ATOM 928 C CA . PHE A 1 120 ? 19.793 -2.491 -13.551 1.00 41.06 120 PHE A CA 1
ATOM 929 C C . PHE A 1 120 ? 19.063 -1.361 -14.298 1.00 41.06 120 PHE A C 1
ATOM 931 O O . PHE A 1 120 ? 19.281 -1.209 -15.490 1.00 41.06 120 PHE A O 1
ATOM 938 N N . ASP A 1 121 ? 18.262 -0.533 -13.617 1.00 46.91 121 ASP A N 1
ATOM 939 C CA . ASP A 1 121 ? 17.551 0.606 -14.237 1.00 46.91 121 ASP A CA 1
ATOM 940 C C . ASP A 1 121 ? 18.408 1.894 -14.312 1.00 46.91 121 ASP A C 1
ATOM 942 O O . ASP A 1 121 ? 17.973 2.909 -14.844 1.00 46.91 121 ASP A O 1
ATOM 946 N N . GLU A 1 122 ? 19.645 1.878 -13.789 1.00 43.97 122 GLU A N 1
ATOM 947 C CA . GLU A 1 122 ? 20.541 3.053 -13.779 1.00 43.97 122 GLU A CA 1
ATOM 948 C C . GLU A 1 122 ? 21.700 2.982 -14.791 1.00 43.97 122 GLU A C 1
ATOM 950 O O . GLU A 1 122 ? 22.485 3.927 -14.888 1.00 43.97 122 GLU A O 1
ATOM 955 N N . ARG A 1 123 ? 21.837 1.893 -15.557 1.00 44.09 123 ARG A N 1
ATOM 956 C CA . ARG A 1 123 ? 22.889 1.739 -16.575 1.00 44.09 123 ARG A CA 1
ATOM 957 C C . ARG A 1 123 ? 22.402 0.866 -17.726 1.00 44.09 123 ARG A C 1
ATOM 959 O O . ARG A 1 123 ? 22.672 -0.320 -17.703 1.00 44.09 123 ARG A O 1
ATOM 966 N N . ASP A 1 124 ? 21.696 1.462 -18.679 1.00 46.94 124 ASP A N 1
ATOM 967 C CA . ASP A 1 124 ? 21.627 0.987 -20.070 1.00 46.94 124 ASP A CA 1
ATOM 968 C C . ASP A 1 124 ? 21.115 2.140 -20.947 1.00 46.94 124 ASP A C 1
ATOM 970 O O . ASP A 1 124 ? 19.984 2.164 -21.417 1.00 46.94 124 ASP A O 1
ATOM 974 N N . ASP A 1 125 ? 21.976 3.144 -21.105 1.00 48.72 125 ASP A N 1
ATOM 975 C CA . ASP A 1 125 ? 21.867 4.202 -22.114 1.00 48.72 125 ASP A CA 1
ATOM 976 C C . ASP A 1 125 ? 23.282 4.494 -22.675 1.00 48.72 125 ASP A C 1
ATOM 978 O O . ASP A 1 125 ? 23.639 5.650 -22.869 1.00 48.72 125 ASP A O 1
ATOM 982 N N . ASP A 1 126 ? 24.138 3.477 -22.884 1.00 51.53 126 ASP A N 1
ATOM 983 C CA . ASP A 1 126 ? 25.333 3.625 -23.746 1.00 51.53 126 ASP A CA 1
ATOM 984 C C . ASP A 1 126 ? 25.955 2.293 -24.209 1.00 51.53 126 ASP A C 1
ATOM 986 O O . ASP A 1 126 ? 27.137 2.036 -23.995 1.00 51.53 126 ASP A O 1
ATOM 990 N N . ASP A 1 127 ? 25.181 1.457 -24.901 1.00 42.78 127 ASP A N 1
ATOM 991 C CA . ASP A 1 127 ? 25.736 0.296 -25.604 1.00 42.78 127 ASP A CA 1
ATOM 992 C C . ASP A 1 127 ? 25.525 0.477 -27.110 1.00 42.78 127 ASP A C 1
ATOM 994 O O . ASP A 1 127 ? 24.661 -0.134 -27.747 1.00 42.78 127 ASP A O 1
ATOM 998 N N . GLY A 1 128 ? 26.338 1.362 -27.692 1.00 47.50 128 GLY A N 1
ATOM 999 C CA . GLY A 1 128 ? 26.619 1.362 -29.121 1.00 47.50 128 GLY A CA 1
ATOM 1000 C C . GLY A 1 128 ? 27.182 0.002 -29.533 1.00 47.50 128 GLY A C 1
ATOM 1001 O O . GLY A 1 128 ? 28.383 -0.243 -29.440 1.00 47.50 128 GLY A O 1
ATOM 1002 N N . TRP A 1 129 ? 26.304 -0.889 -29.984 1.00 37.78 129 TRP A N 1
ATOM 1003 C CA . TRP A 1 129 ? 26.685 -2.150 -30.608 1.00 37.78 129 TRP A CA 1
ATOM 1004 C C . TRP A 1 129 ? 27.566 -1.870 -31.836 1.00 37.78 129 TRP A C 1
ATOM 1006 O O . TRP A 1 129 ? 27.120 -1.152 -32.734 1.00 37.78 129 TRP A O 1
ATOM 1016 N N . PRO A 1 130 ? 28.789 -2.427 -31.937 1.00 44.22 130 PRO A N 1
ATOM 1017 C CA . PRO A 1 130 ? 29.513 -2.386 -33.194 1.00 44.22 130 PRO A CA 1
ATOM 1018 C C . PRO A 1 130 ? 2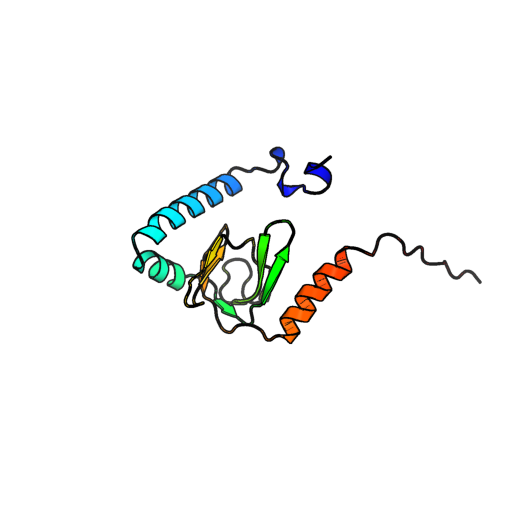8.777 -3.288 -34.190 1.00 44.22 130 PRO A C 1
ATOM 1020 O O . PRO A 1 130 ? 28.597 -4.485 -33.952 1.00 44.22 130 PRO A O 1
ATOM 1023 N N . GLU A 1 131 ? 28.330 -2.704 -35.302 1.00 44.03 131 GLU A N 1
ATOM 1024 C CA . GLU A 1 131 ? 27.911 -3.463 -36.474 1.00 44.03 131 GLU A CA 1
ATOM 1025 C C . GLU A 1 131 ? 29.101 -4.303 -36.947 1.00 44.03 131 GLU A C 1
ATOM 1027 O O . GLU A 1 131 ? 30.138 -3.782 -37.362 1.00 44.03 131 GLU A O 1
ATOM 1032 N N . ASN A 1 132 ? 28.951 -5.623 -36.867 1.00 48.44 132 ASN A N 1
ATOM 1033 C CA . ASN A 1 132 ? 29.797 -6.541 -37.610 1.00 48.44 132 ASN A CA 1
ATOM 1034 C C . ASN A 1 132 ? 29.546 -6.298 -39.104 1.00 48.44 132 ASN A C 1
ATOM 1036 O O . ASN A 1 132 ? 28.449 -6.570 -39.593 1.00 48.44 132 ASN A O 1
ATOM 1040 N N . GLY A 1 133 ? 30.560 -5.795 -39.805 1.00 46.62 133 GLY A N 1
ATOM 1041 C CA . G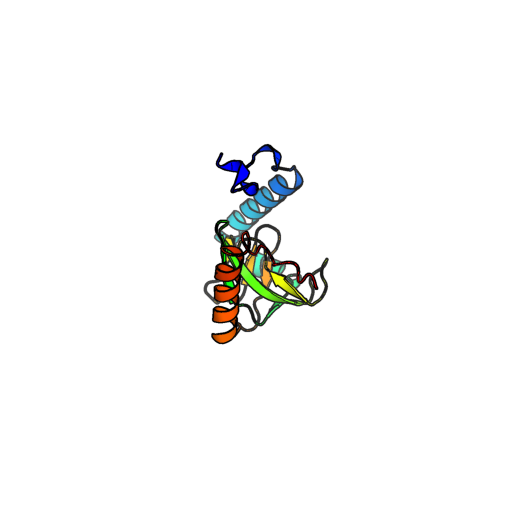LY A 1 133 ? 30.605 -5.699 -41.259 1.00 46.62 133 GLY A CA 1
ATOM 1042 C C . GLY A 1 133 ? 31.875 -6.368 -41.780 1.00 46.62 133 GLY A C 1
ATOM 1043 O O . GLY A 1 133 ? 32.966 -5.902 -41.461 1.00 46.62 133 GLY A O 1
ATOM 1044 N N . ASP A 1 134 ? 31.653 -7.475 -42.494 1.00 46.66 134 ASP A N 1
ATOM 1045 C CA . ASP A 1 134 ? 32.501 -8.275 -43.402 1.00 46.66 134 ASP A CA 1
ATOM 1046 C C . ASP A 1 134 ? 33.988 -7.916 -43.606 1.00 46.66 134 ASP A C 1
ATOM 1048 O O . ASP A 1 134 ? 34.306 -6.802 -44.086 1.00 46.66 134 ASP A O 1
#